Protein AF-A0A377TV11-F1 (afdb_monomer)

pLDDT: mean 88.66, std 15.3, range [42.31, 98.31]

Organism: Klebsiella pneumoniae (NCBI:txid573)

Structure (mmCIF, N/CA/C/O backbone):
data_AF-A0A377TV11-F1
#
_entry.id   AF-A0A377TV11-F1
#
loop_
_atom_site.group_PDB
_atom_site.id
_atom_site.type_symbol
_atom_site.label_atom_id
_atom_site.label_alt_id
_atom_site.label_comp_id
_atom_site.label_asym_id
_atom_site.label_entity_id
_atom_site.label_seq_id
_atom_site.pdbx_PDB_ins_code
_atom_site.Cartn_x
_atom_site.Cartn_y
_atom_site.Cartn_z
_atom_site.occupancy
_atom_site.B_iso_or_equiv
_atom_site.auth_seq_id
_atom_site.auth_comp_id
_atom_site.auth_asym_id
_atom_site.auth_atom_id
_atom_site.pdbx_PDB_model_num
ATOM 1 N N . MET A 1 1 ? 28.246 6.457 -3.200 1.00 79.19 1 MET A N 1
ATOM 2 C CA . MET A 1 1 ? 27.311 6.564 -4.338 1.00 79.19 1 MET A CA 1
ATOM 3 C C . MET A 1 1 ? 26.018 5.940 -3.868 1.00 79.19 1 MET A C 1
ATOM 5 O O . MET A 1 1 ? 26.077 4.820 -3.387 1.00 79.19 1 MET A O 1
ATOM 9 N N . GLU A 1 2 ? 24.921 6.684 -3.887 1.00 92.75 2 GLU A N 1
ATOM 10 C CA . GLU A 1 2 ? 23.616 6.179 -3.447 1.00 92.75 2 GLU A CA 1
ATOM 11 C C . GLU A 1 2 ? 23.003 5.268 -4.522 1.00 92.75 2 GLU A C 1
ATOM 13 O O . GLU A 1 2 ? 23.126 5.561 -5.717 1.00 92.75 2 GLU A O 1
ATOM 18 N N . ALA A 1 3 ? 22.341 4.181 -4.118 1.00 96.88 3 ALA A N 1
ATOM 19 C CA . ALA A 1 3 ? 21.604 3.329 -5.042 1.00 96.88 3 ALA A CA 1
ATOM 20 C C . ALA A 1 3 ? 20.360 4.051 -5.586 1.00 96.88 3 ALA A C 1
ATOM 22 O O . ALA A 1 3 ? 19.692 4.810 -4.888 1.00 96.88 3 ALA A O 1
ATOM 23 N N . PHE A 1 4 ? 19.982 3.778 -6.836 1.00 96.00 4 PHE A N 1
ATOM 24 C CA . PHE A 1 4 ? 18.805 4.410 -7.447 1.00 96.00 4 PHE A CA 1
ATOM 25 C C . PHE A 1 4 ? 17.520 4.234 -6.613 1.00 96.00 4 PHE A C 1
ATOM 27 O O . PHE A 1 4 ? 16.730 5.168 -6.496 1.00 96.00 4 PHE A O 1
ATOM 34 N N . SER A 1 5 ? 17.339 3.064 -5.997 1.00 96.06 5 SER A N 1
ATOM 35 C CA . SER A 1 5 ? 16.208 2.775 -5.109 1.00 96.06 5 SER A CA 1
ATOM 36 C C . SER A 1 5 ? 16.206 3.634 -3.844 1.00 96.06 5 SER A C 1
ATOM 38 O O . SER A 1 5 ? 15.148 4.091 -3.427 1.00 96.06 5 SER A O 1
ATOM 40 N N . GLU A 1 6 ? 17.374 3.881 -3.251 1.00 96.44 6 GLU A N 1
ATOM 41 C CA . GLU A 1 6 ? 17.514 4.720 -2.053 1.00 96.44 6 GLU A CA 1
ATOM 42 C C . GLU A 1 6 ? 17.147 6.172 -2.372 1.00 96.44 6 GLU A C 1
ATOM 44 O O . GLU A 1 6 ? 16.367 6.791 -1.645 1.00 96.44 6 GLU A O 1
ATOM 49 N N . ARG A 1 7 ? 17.597 6.669 -3.534 1.00 97.06 7 ARG A N 1
ATOM 50 C CA . ARG A 1 7 ? 17.219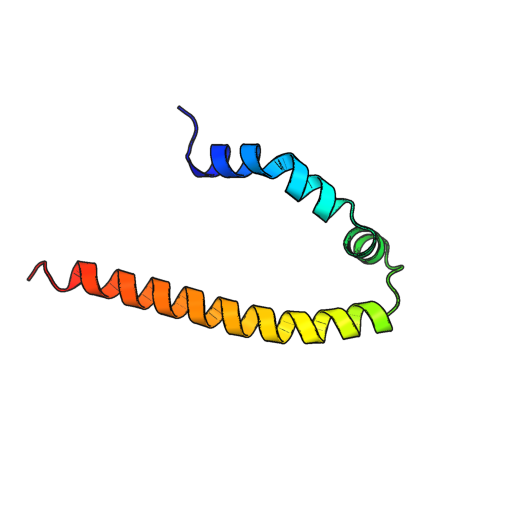 7.997 -4.025 1.00 97.06 7 ARG A CA 1
ATOM 51 C C . ARG A 1 7 ? 15.709 8.121 -4.209 1.00 97.06 7 ARG A C 1
ATOM 53 O O . ARG A 1 7 ? 15.127 9.098 -3.746 1.00 97.06 7 ARG A O 1
ATOM 60 N N . LEU A 1 8 ? 15.089 7.133 -4.856 1.00 96.56 8 LEU A N 1
ATOM 61 C CA . LEU A 1 8 ? 13.649 7.117 -5.116 1.00 96.56 8 LEU A CA 1
ATOM 62 C C . LEU A 1 8 ? 12.844 7.134 -3.806 1.00 96.56 8 LEU A C 1
ATOM 64 O O . LEU A 1 8 ?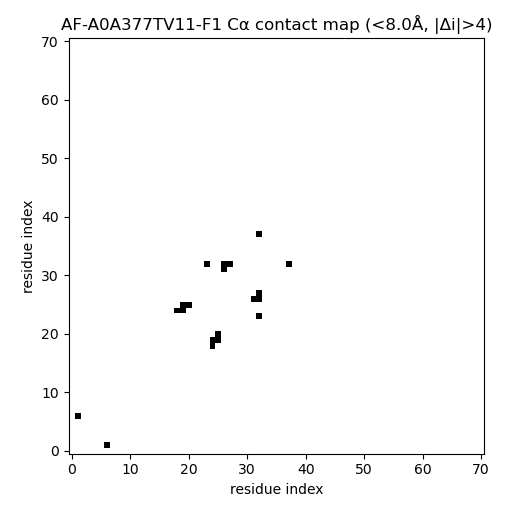 11.899 7.906 -3.667 1.00 96.56 8 LEU A O 1
ATOM 68 N N . LEU A 1 9 ? 13.251 6.336 -2.814 1.00 95.31 9 LEU A N 1
ATOM 69 C CA . LEU A 1 9 ? 12.619 6.337 -1.492 1.00 95.31 9 LEU A CA 1
ATOM 70 C C . LEU A 1 9 ? 12.758 7.694 -0.797 1.00 95.31 9 LEU A C 1
ATOM 72 O O . LEU A 1 9 ? 11.768 8.230 -0.302 1.00 95.31 9 LEU A O 1
ATOM 76 N N . ARG A 1 10 ? 13.959 8.287 -0.802 1.00 96.69 10 ARG A N 1
ATOM 77 C CA . ARG A 1 10 ? 14.182 9.604 -0.192 1.00 96.69 10 ARG A CA 1
ATOM 78 C C . ARG A 1 10 ? 13.317 10.686 -0.841 1.00 96.69 10 ARG A C 1
ATOM 80 O O . ARG A 1 10 ? 12.729 11.494 -0.127 1.00 96.69 10 ARG A O 1
ATOM 87 N N . GLU A 1 11 ? 13.242 10.716 -2.170 1.00 97.81 11 GLU A N 1
ATOM 88 C CA . GLU A 1 11 ? 12.479 11.723 -2.923 1.00 97.81 11 GLU A CA 1
ATOM 89 C C . GLU A 1 11 ? 10.973 11.663 -2.632 1.00 97.81 11 GLU A C 1
ATOM 91 O O . GLU A 1 11 ? 10.302 12.695 -2.623 1.00 97.81 11 GLU A O 1
ATOM 96 N N . HIS A 1 12 ? 10.443 10.477 -2.326 1.00 97.38 12 HIS A N 1
ATOM 97 C CA . HIS A 1 12 ? 9.020 10.277 -2.049 1.00 97.38 12 HIS A CA 1
ATOM 98 C C . HIS A 1 12 ? 8.679 10.158 -0.558 1.00 97.38 12 HIS A C 1
ATOM 100 O O . HIS A 1 12 ? 7.514 9.943 -0.212 1.00 97.38 12 HIS A O 1
ATOM 106 N N . GLN A 1 13 ? 9.653 10.370 0.332 1.00 97.69 13 GLN A N 1
ATOM 107 C CA . GLN A 1 13 ? 9.469 10.247 1.778 1.00 97.69 13 GLN A CA 1
ATOM 108 C C . GLN A 1 13 ? 8.301 11.092 2.327 1.00 97.69 13 GLN A C 1
ATOM 110 O O . GLN A 1 13 ? 7.534 10.557 3.127 1.00 97.69 13 GLN A O 1
ATOM 115 N N . PRO A 1 14 ? 8.080 12.359 1.912 1.00 97.62 14 PRO A N 1
ATOM 116 C CA . PRO A 1 14 ? 6.953 13.141 2.428 1.00 97.62 14 PRO A CA 1
ATOM 117 C C . PRO A 1 14 ? 5.587 12.550 2.053 1.00 97.62 14 PRO A C 1
ATOM 119 O O . PRO A 1 14 ? 4.690 12.492 2.891 1.00 97.62 14 PRO A O 1
ATOM 122 N N . ALA A 1 15 ? 5.438 12.068 0.815 1.00 97.75 15 ALA A N 1
ATOM 123 C CA . ALA A 1 15 ? 4.199 11.448 0.348 1.00 97.75 15 ALA A CA 1
ATOM 124 C C . ALA A 1 15 ? 3.937 10.118 1.067 1.00 97.75 15 ALA A C 1
ATOM 126 O O . ALA A 1 15 ? 2.812 9.847 1.483 1.00 97.75 15 ALA A O 1
ATOM 127 N N . TRP A 1 16 ? 4.991 9.324 1.273 1.00 96.62 16 TRP A N 1
ATOM 128 C CA . TRP A 1 16 ? 4.924 8.098 2.061 1.00 96.62 16 TRP A CA 1
ATOM 129 C C . TRP A 1 16 ? 4.470 8.369 3.499 1.00 96.62 16 TRP A C 1
ATOM 131 O O . TRP A 1 16 ? 3.545 7.726 3.984 1.00 96.62 16 TRP A O 1
ATOM 141 N N . GLN A 1 17 ? 5.069 9.356 4.171 1.00 97.88 17 GLN A N 1
ATOM 142 C CA . GLN A 1 17 ? 4.691 9.717 5.541 1.00 97.88 17 GLN A CA 1
ATOM 143 C C . GLN A 1 17 ? 3.239 10.199 5.627 1.00 97.88 17 GLN A C 1
ATOM 145 O O . GLN A 1 17 ? 2.508 9.762 6.512 1.00 97.88 17 GLN A O 1
ATOM 150 N N . ALA A 1 18 ? 2.795 11.032 4.681 1.00 98.12 18 ALA A N 1
ATOM 151 C CA . ALA A 1 18 ? 1.406 11.481 4.622 1.00 98.12 18 ALA A CA 1
ATOM 152 C C . ALA A 1 18 ? 0.422 10.310 4.449 1.00 98.12 18 ALA A C 1
ATOM 154 O O . ALA A 1 18 ? -0.627 10.289 5.089 1.00 98.12 18 ALA A O 1
ATOM 155 N N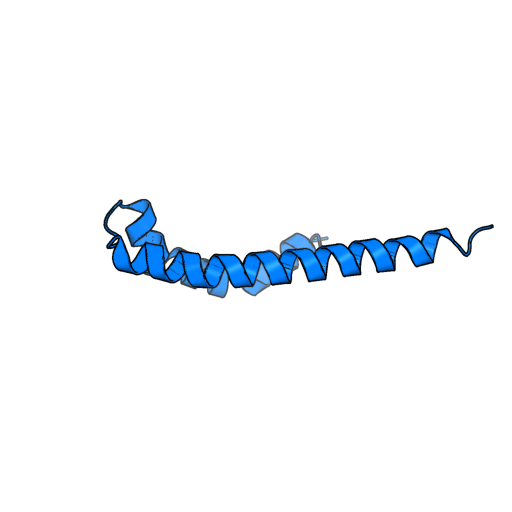 . MET A 1 19 ? 0.770 9.317 3.624 1.00 97.75 19 MET A N 1
ATOM 156 C CA . MET A 1 19 ? -0.033 8.105 3.456 1.00 97.75 19 MET A CA 1
ATOM 157 C C . MET A 1 19 ? -0.071 7.265 4.742 1.00 97.75 19 MET A C 1
ATOM 159 O O . MET A 1 19 ? -1.149 6.858 5.165 1.00 97.75 19 MET A O 1
ATOM 163 N N . GLN A 1 20 ? 1.078 7.044 5.390 1.00 97.56 20 GLN A N 1
ATOM 164 C CA . GLN A 1 20 ? 1.177 6.258 6.628 1.00 97.56 20 GLN A CA 1
ATOM 165 C C . GLN A 1 20 ? 0.405 6.885 7.797 1.00 97.56 20 GLN A C 1
ATOM 167 O O . GLN A 1 20 ? -0.112 6.170 8.647 1.00 97.56 20 GLN A O 1
ATOM 172 N N . GLN A 1 21 ? 0.316 8.215 7.835 1.00 97.94 21 GLN A N 1
ATOM 173 C CA . GLN A 1 21 ? -0.406 8.964 8.868 1.00 97.94 21 GLN A CA 1
ATOM 174 C C . GLN A 1 21 ? -1.881 9.213 8.518 1.00 97.94 21 GLN A C 1
ATOM 176 O O . GLN A 1 21 ? -2.596 9.864 9.280 1.00 97.94 21 GLN A O 1
ATOM 181 N N . HIS A 1 22 ? -2.353 8.737 7.364 1.00 98.31 22 HIS A N 1
ATOM 182 C CA . HIS A 1 22 ? -3.734 8.943 6.951 1.00 98.31 22 HIS A CA 1
ATOM 183 C C . HIS A 1 22 ? -4.698 8.178 7.881 1.00 98.31 22 HIS A C 1
ATOM 185 O O . HIS A 1 22 ? -4.428 7.012 8.182 1.00 98.31 22 HIS A O 1
ATOM 191 N N . PRO A 1 23 ? -5.863 8.752 8.259 1.00 97.56 23 PRO A N 1
ATOM 192 C CA . PRO A 1 23 ? -6.807 8.125 9.192 1.00 97.56 23 PRO A CA 1
ATOM 193 C C . PRO A 1 23 ? -7.196 6.693 8.829 1.00 97.56 23 PRO A C 1
ATOM 195 O O . PRO A 1 23 ? -7.271 5.834 9.693 1.00 97.56 23 PRO A O 1
ATOM 198 N N . PHE A 1 24 ? -7.361 6.403 7.535 1.00 97.62 24 PHE A N 1
ATOM 199 C CA . PHE A 1 24 ? -7.621 5.039 7.063 1.00 97.62 24 PHE A CA 1
ATOM 200 C C . PHE A 1 24 ? -6.554 4.029 7.526 1.00 97.62 24 PHE A C 1
ATOM 202 O O . PHE A 1 24 ? -6.909 2.938 7.950 1.00 97.62 24 PHE A O 1
ATOM 209 N N . VAL A 1 25 ? -5.266 4.385 7.463 1.00 97.81 25 VAL A N 1
ATOM 210 C CA . VAL A 1 25 ? -4.155 3.500 7.852 1.00 97.81 25 VAL A CA 1
ATOM 211 C C . VAL A 1 25 ? -4.063 3.398 9.371 1.00 97.81 25 VAL A C 1
ATOM 213 O O . VAL A 1 25 ? -4.018 2.295 9.913 1.00 97.81 25 VAL A O 1
ATOM 216 N N . THR A 1 26 ? -4.099 4.533 10.070 1.00 98.31 26 THR A N 1
ATOM 217 C CA . THR A 1 26 ? -3.963 4.556 11.533 1.00 98.31 26 THR A CA 1
ATOM 218 C C . THR A 1 26 ? -5.165 3.931 12.242 1.00 98.31 26 THR A C 1
ATOM 220 O O . THR A 1 26 ? -5.004 3.300 13.282 1.00 98.31 26 THR A O 1
ATOM 223 N N . ASP A 1 27 ? -6.376 4.058 11.692 1.00 98.31 27 ASP A N 1
ATOM 224 C CA . ASP A 1 27 ? -7.569 3.420 12.257 1.00 98.31 27 ASP A CA 1
ATOM 225 C C . ASP A 1 27 ? -7.605 1.909 11.982 1.00 98.31 27 ASP A C 1
ATOM 227 O O . ASP A 1 27 ? -8.218 1.185 12.762 1.00 98.31 27 ASP A O 1
ATOM 231 N N . ILE A 1 28 ? -6.936 1.409 10.932 1.00 97.25 28 ILE A N 1
ATOM 232 C CA . ILE A 1 28 ? -6.697 -0.037 10.766 1.00 97.25 28 ILE A CA 1
ATOM 233 C C . ILE A 1 28 ? -5.726 -0.527 11.838 1.00 97.25 28 ILE A C 1
ATOM 235 O O . ILE A 1 28 ? -6.026 -1.496 12.526 1.00 97.25 28 ILE A O 1
ATOM 239 N N . GLU A 1 29 ? -4.583 0.148 11.998 1.00 97.56 29 GLU A N 1
ATOM 240 C CA . GLU A 1 29 ? -3.564 -0.219 12.993 1.00 97.56 29 GLU A CA 1
ATOM 241 C C . GLU A 1 29 ? -4.147 -0.281 14.411 1.00 97.56 29 GLU A C 1
ATOM 243 O O . GLU A 1 29 ? -3.790 -1.148 15.206 1.00 97.56 29 GLU A O 1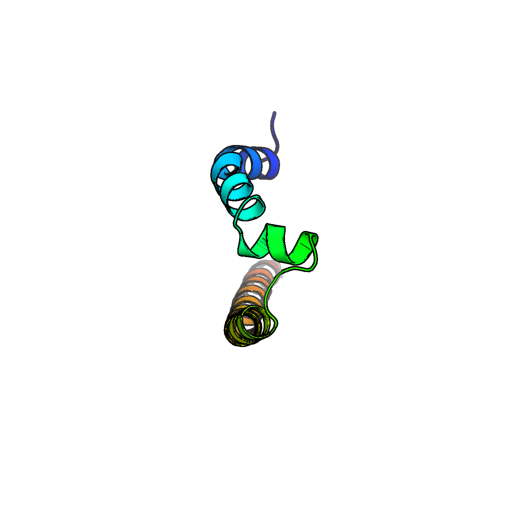
ATOM 248 N N . GLN A 1 30 ? -5.063 0.634 14.719 1.00 97.88 30 GLN A N 1
ATOM 249 C CA . GLN A 1 30 ? -5.646 0.788 16.048 1.00 97.88 30 GLN A CA 1
ATOM 250 C C . GLN A 1 30 ? -6.983 0.045 16.215 1.00 97.88 30 GLN A C 1
ATOM 252 O O . GLN A 1 30 ? -7.638 0.228 17.239 1.00 97.88 30 GLN A O 1
ATOM 257 N N . ASP A 1 31 ? -7.385 -0.765 15.229 1.00 97.25 31 ASP A N 1
ATOM 258 C CA . ASP A 1 31 ? -8.632 -1.546 15.207 1.00 97.25 31 ASP A CA 1
ATOM 259 C C . ASP A 1 31 ? -9.902 -0.706 15.452 1.00 97.25 31 ASP A C 1
ATOM 261 O O . ASP A 1 31 ? -10.824 -1.078 16.177 1.00 97.25 31 ASP A O 1
ATOM 265 N N . ARG A 1 32 ? -9.946 0.492 14.862 1.00 98.06 32 ARG A N 1
ATOM 266 C CA . ARG A 1 32 ? -11.085 1.421 14.953 1.00 98.06 32 ARG A CA 1
ATOM 267 C C . ARG A 1 32 ? -11.753 1.714 13.620 1.00 98.06 32 ARG A C 1
ATOM 269 O O . ARG A 1 32 ? -12.755 2.432 13.592 1.00 98.06 32 ARG A O 1
ATOM 276 N N . LEU A 1 33 ? -11.220 1.191 12.517 1.00 98.00 33 LEU A N 1
ATOM 277 C CA . LEU A 1 33 ? -11.789 1.441 11.201 1.00 98.00 33 LEU A CA 1
ATOM 278 C C . LEU A 1 33 ? -13.187 0.801 11.101 1.00 98.00 33 LEU A C 1
ATOM 280 O O . LEU A 1 33 ? -13.321 -0.412 11.269 1.00 98.00 33 LEU A O 1
ATOM 284 N N . PRO A 1 34 ? -14.242 1.563 10.756 1.00 98.00 34 PRO A N 1
ATOM 285 C CA . PRO A 1 34 ? -15.560 0.980 10.556 1.00 98.00 34 PRO A CA 1
ATOM 286 C C . PRO A 1 34 ? -15.545 -0.063 9.434 1.00 98.00 34 PRO A C 1
ATOM 288 O O . PRO A 1 34 ? -15.080 0.209 8.324 1.00 98.00 34 PRO A O 1
ATOM 291 N N . THR A 1 35 ? -16.148 -1.229 9.672 1.00 97.31 35 THR A N 1
ATOM 292 C CA . THR A 1 35 ? -16.184 -2.342 8.706 1.00 97.31 35 THR A CA 1
ATOM 293 C C . THR A 1 35 ? -16.711 -1.924 7.330 1.00 97.31 35 THR A C 1
ATOM 295 O O . THR A 1 35 ? -16.202 -2.368 6.306 1.00 97.31 35 THR A O 1
ATOM 298 N N . VAL A 1 36 ? -17.697 -1.021 7.274 1.00 97.38 36 VAL A N 1
ATOM 299 C CA . VAL A 1 36 ? -18.246 -0.509 6.005 1.00 97.38 36 VAL A CA 1
ATOM 300 C C . VAL A 1 36 ? -17.206 0.247 5.170 1.00 97.38 36 VAL A C 1
ATOM 302 O O . VAL A 1 36 ? -17.218 0.158 3.942 1.00 97.38 36 VAL A O 1
ATOM 305 N N . VAL A 1 37 ? -16.280 0.958 5.819 1.00 97.06 37 VAL A N 1
ATOM 306 C CA . VAL A 1 37 ? -15.196 1.685 5.148 1.0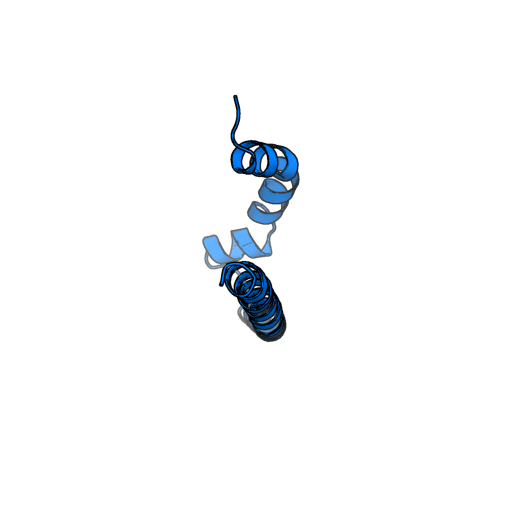0 97.06 37 VAL A CA 1
ATOM 307 C C . VAL A 1 37 ? -14.181 0.694 4.588 1.00 97.06 37 VAL A C 1
ATOM 309 O O . VAL A 1 37 ? -13.796 0.814 3.425 1.00 97.06 37 VAL A O 1
ATOM 312 N N . PHE A 1 38 ? -13.819 -0.330 5.365 1.00 96.75 38 PHE A N 1
ATOM 313 C CA . PHE A 1 38 ? -12.915 -1.386 4.908 1.00 96.75 38 PHE A CA 1
ATOM 314 C C . PHE A 1 38 ? -13.503 -2.189 3.739 1.00 96.75 38 PHE A C 1
ATOM 316 O O . PHE A 1 38 ? -12.848 -2.375 2.717 1.00 96.75 38 PHE A O 1
ATOM 323 N N . ASN A 1 39 ? -14.778 -2.575 3.819 1.00 96.19 39 ASN A N 1
ATOM 324 C CA . ASN A 1 39 ? -15.463 -3.283 2.735 1.00 96.19 39 ASN A CA 1
ATOM 325 C C . ASN A 1 39 ? -15.494 -2.462 1.442 1.00 96.19 39 ASN A C 1
ATOM 327 O O . ASN A 1 39 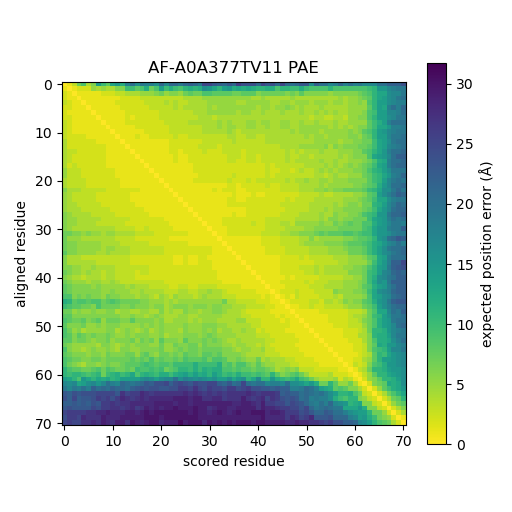? -15.313 -3.004 0.353 1.00 96.19 39 ASN A O 1
ATOM 331 N N . ARG A 1 40 ? -15.688 -1.143 1.548 1.00 95.31 40 ARG A N 1
ATOM 332 C CA . ARG A 1 40 ? -15.635 -0.250 0.389 1.00 95.31 40 ARG A CA 1
ATOM 333 C C . ARG A 1 40 ? -14.227 -0.175 -0.202 1.00 95.31 40 ARG A C 1
ATOM 335 O O . ARG A 1 40 ? -14.096 -0.172 -1.422 1.00 95.31 40 ARG A O 1
ATOM 342 N N . TYR A 1 41 ? -13.194 -0.145 0.637 1.00 95.62 41 TYR A N 1
ATOM 343 C CA . TYR A 1 41 ? -11.806 -0.226 0.186 1.00 95.62 41 TYR A CA 1
ATOM 344 C C . TYR A 1 41 ? -11.531 -1.525 -0.589 1.00 95.62 41 TYR A C 1
ATOM 346 O O . TYR A 1 41 ? -10.976 -1.456 -1.683 1.00 95.62 41 TYR A O 1
ATOM 354 N N . LEU A 1 42 ? -12.009 -2.680 -0.113 1.00 94.25 42 LEU A N 1
ATOM 355 C CA . LEU A 1 42 ? -11.800 -3.970 -0.789 1.00 94.25 42 LEU A CA 1
ATOM 356 C C . LEU A 1 42 ? -12.369 -4.022 -2.218 1.00 94.25 42 LEU A C 1
ATOM 358 O O . LEU A 1 42 ? -11.789 -4.673 -3.087 1.00 94.25 42 LEU A O 1
ATO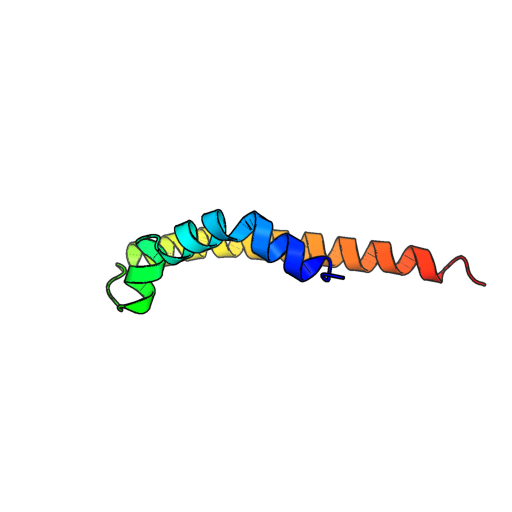M 362 N N . VAL A 1 43 ? -13.468 -3.313 -2.495 1.00 93.00 43 VAL A N 1
ATOM 363 C CA . VAL A 1 43 ? -14.007 -3.196 -3.863 1.00 93.00 43 VAL A CA 1
ATOM 364 C C . VAL A 1 43 ? -13.015 -2.484 -4.787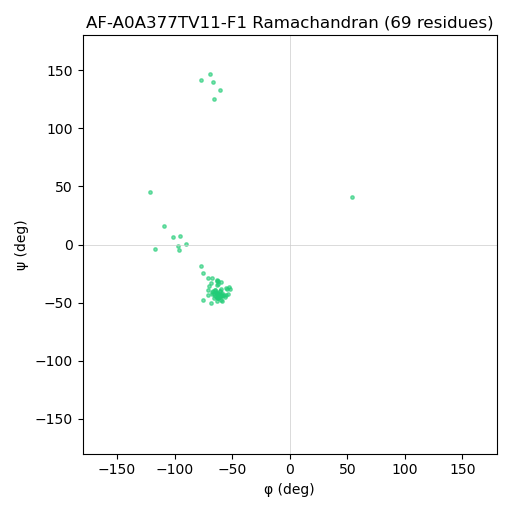 1.00 93.00 43 VAL A C 1
ATOM 366 O O . VAL A 1 43 ? -12.822 -2.901 -5.929 1.00 93.00 43 VAL A O 1
ATOM 369 N N . PHE A 1 44 ? -12.365 -1.424 -4.304 1.00 91.12 44 PHE A N 1
ATOM 370 C CA . PHE A 1 44 ? -11.331 -0.727 -5.069 1.00 91.12 44 PHE A CA 1
ATOM 371 C C . PHE A 1 44 ? -10.057 -1.565 -5.193 1.00 91.12 44 PHE A C 1
ATOM 373 O O . PHE A 1 44 ? -9.468 -1.613 -6.274 1.00 91.12 44 PHE A O 1
ATOM 380 N N . GLU A 1 45 ? -9.680 -2.273 -4.129 1.00 90.94 45 GLU A N 1
ATOM 381 C CA . GLU A 1 45 ? -8.495 -3.129 -4.107 1.00 90.94 45 GLU A CA 1
ATOM 382 C C . GLU A 1 45 ? -8.575 -4.241 -5.163 1.00 90.94 45 GLU A C 1
ATOM 384 O O . GLU A 1 45 ? -7.607 -4.488 -5.878 1.00 90.94 45 GLU A O 1
ATOM 389 N N . GLY A 1 46 ? -9.750 -4.850 -5.363 1.00 87.25 46 GLY A N 1
ATOM 390 C CA . GLY A 1 46 ? -9.946 -5.851 -6.418 1.00 87.25 46 GLY A CA 1
ATOM 391 C C . GLY A 1 46 ? -9.603 -5.333 -7.824 1.00 87.25 46 GLY A C 1
ATOM 392 O O . GLY A 1 46 ? -8.911 -6.007 -8.591 1.00 87.25 46 GLY A O 1
ATOM 393 N N . ASN A 1 47 ? -10.018 -4.104 -8.150 1.00 88.69 47 ASN A N 1
ATOM 394 C CA . ASN A 1 47 ? -9.705 -3.471 -9.438 1.00 88.69 47 ASN A CA 1
ATOM 395 C C . ASN A 1 47 ? -8.221 -3.089 -9.554 1.00 88.69 47 ASN A C 1
ATOM 397 O O . ASN A 1 47 ? -7.624 -3.188 -10.634 1.00 88.69 47 ASN A O 1
ATOM 401 N N . PHE A 1 48 ? -7.616 -2.664 -8.444 1.00 90.25 48 PHE A N 1
ATOM 402 C CA . PHE A 1 48 ? -6.194 -2.353 -8.383 1.00 90.25 48 PHE A CA 1
ATOM 403 C C . PHE A 1 48 ? -5.336 -3.598 -8.650 1.00 90.25 48 PHE A C 1
ATOM 405 O O . PHE A 1 48 ? -4.468 -3.567 -9.525 1.00 90.25 48 PHE A O 1
ATOM 412 N N . VAL A 1 49 ? -5.633 -4.722 -7.989 1.00 92.38 49 VAL A N 1
ATOM 413 C CA . VAL A 1 49 ? -4.915 -5.996 -8.167 1.00 92.38 49 VAL A CA 1
ATOM 414 C C . VAL A 1 49 ? -4.994 -6.486 -9.613 1.00 92.38 49 VAL A C 1
ATOM 416 O O . VAL A 1 49 ? -3.974 -6.876 -10.186 1.00 92.38 49 VAL A O 1
ATOM 419 N N . ALA A 1 50 ? -6.170 -6.412 -10.242 1.00 91.25 50 ALA A N 1
ATOM 420 C CA . ALA A 1 50 ? -6.327 -6.786 -11.649 1.00 91.25 50 ALA A CA 1
ATOM 421 C C . ALA A 1 50 ? -5.412 -5.959 -12.572 1.00 91.25 50 ALA A C 1
ATOM 423 O O . ALA A 1 50 ? -4.757 -6.499 -13.468 1.00 91.25 50 ALA A O 1
ATOM 424 N N . THR A 1 51 ? -5.306 -4.654 -12.312 1.00 91.50 51 THR A N 1
ATOM 425 C CA . THR A 1 51 ? -4.425 -3.751 -13.065 1.00 91.50 51 THR A CA 1
ATOM 426 C C . THR A 1 51 ? -2.948 -4.067 -12.815 1.00 91.50 51 THR A C 1
ATOM 428 O O . THR A 1 51 ? -2.158 -4.127 -13.760 1.00 91.50 51 THR A O 1
ATOM 431 N N . ALA A 1 52 ? -2.564 -4.327 -11.563 1.00 90.56 52 ALA A N 1
ATOM 432 C CA . ALA A 1 52 ? -1.195 -4.689 -11.204 1.00 90.56 52 ALA A CA 1
ATOM 433 C C . ALA A 1 52 ? -0.739 -5.968 -11.927 1.00 90.56 52 ALA A C 1
ATOM 435 O O . ALA A 1 52 ? 0.352 -5.992 -12.502 1.00 90.56 52 ALA A O 1
ATOM 436 N N . ILE A 1 53 ? -1.594 -6.997 -11.987 1.00 91.50 53 ILE A N 1
ATOM 437 C CA . ILE A 1 53 ? -1.327 -8.239 -12.733 1.00 91.50 53 ILE A CA 1
ATOM 438 C C . ILE A 1 53 ? -1.026 -7.939 -14.208 1.00 91.50 53 ILE A C 1
ATOM 440 O O . ILE A 1 53 ? -0.054 -8.464 -14.754 1.00 91.50 53 ILE A O 1
ATOM 444 N N . ALA A 1 54 ? -1.809 -7.066 -14.848 1.00 91.38 54 ALA A N 1
ATOM 445 C CA . ALA A 1 54 ? -1.600 -6.699 -16.248 1.00 91.38 54 ALA A CA 1
ATOM 446 C C . ALA A 1 54 ? -0.248 -5.994 -16.475 1.00 91.38 54 ALA A C 1
ATOM 448 O O . ALA A 1 54 ? 0.473 -6.319 -17.422 1.00 91.38 54 ALA A O 1
ATOM 449 N N . ILE A 1 55 ? 0.135 -5.077 -15.580 1.00 90.00 55 ILE A N 1
ATOM 450 C CA . ILE A 1 55 ? 1.432 -4.383 -15.631 1.00 90.00 55 ILE A CA 1
ATOM 451 C C . ILE A 1 55 ? 2.590 -5.385 -15.490 1.00 90.00 55 ILE A C 1
ATOM 453 O O . ILE A 1 55 ? 3.536 -5.351 -16.283 1.00 90.00 55 ILE A O 1
ATOM 457 N N . PHE A 1 56 ? 2.512 -6.316 -14.534 1.00 88.69 56 PHE A N 1
ATOM 458 C CA . PHE A 1 56 ? 3.540 -7.347 -14.344 1.00 88.69 56 PHE A CA 1
ATOM 459 C C . PHE A 1 56 ? 3.637 -8.316 -15.528 1.00 88.69 56 PHE A C 1
ATOM 461 O O . PHE A 1 56 ? 4.748 -8.684 -15.934 1.00 88.69 56 PHE A O 1
ATOM 468 N N . ALA A 1 57 ? 2.501 -8.703 -16.113 1.00 90.56 57 ALA A N 1
ATOM 469 C CA . ALA A 1 57 ? 2.464 -9.535 -17.311 1.00 90.56 57 ALA A CA 1
ATOM 470 C C . ALA A 1 57 ? 3.160 -8.837 -18.492 1.00 90.56 57 ALA A C 1
ATOM 472 O O . ALA A 1 57 ? 4.007 -9.441 -19.156 1.00 90.56 57 ALA A O 1
ATOM 473 N N . LEU A 1 58 ? 2.885 -7.545 -18.704 1.00 90.50 58 LEU A N 1
ATOM 474 C CA . LEU A 1 58 ? 3.537 -6.744 -19.741 1.00 90.50 58 LEU A CA 1
ATOM 475 C C . LEU A 1 58 ? 5.049 -6.612 -19.508 1.00 90.50 58 LEU A C 1
ATOM 477 O O . LEU A 1 58 ? 5.838 -6.797 -20.438 1.00 90.50 58 LEU A O 1
ATOM 481 N N . GLY A 1 59 ? 5.470 -6.336 -18.271 1.00 87.19 59 GLY A N 1
ATOM 482 C CA . GLY A 1 59 ? 6.889 -6.278 -17.907 1.00 87.19 59 GLY A CA 1
ATOM 483 C C . GLY A 1 59 ? 7.616 -7.597 -18.193 1.00 87.19 59 GLY A C 1
ATOM 484 O O . GLY A 1 59 ? 8.695 -7.603 -18.791 1.00 87.19 59 GLY A O 1
ATOM 485 N N . SER A 1 60 ? 6.984 -8.722 -17.848 1.00 83.56 60 SER A N 1
ATOM 486 C CA . SER A 1 60 ? 7.497 -10.072 -18.119 1.00 83.56 60 SER A CA 1
ATOM 487 C C . SER A 1 60 ? 7.604 -10.369 -19.618 1.00 83.56 60 SER A C 1
ATOM 489 O O . SER A 1 60 ? 8.610 -10.919 -20.070 1.00 83.56 60 SER A O 1
ATOM 491 N N . ALA A 1 61 ? 6.608 -9.965 -20.410 1.00 84.12 61 ALA A N 1
ATOM 492 C CA . ALA A 1 61 ? 6.619 -10.134 -21.861 1.00 84.12 61 ALA A CA 1
ATOM 493 C C . ALA A 1 61 ? 7.731 -9.307 -22.528 1.00 84.12 61 ALA A C 1
ATOM 495 O O . ALA A 1 61 ? 8.477 -9.826 -23.359 1.00 84.12 61 ALA A O 1
ATOM 496 N N . LYS A 1 62 ? 7.910 -8.044 -22.115 1.00 74.94 62 LYS A N 1
ATOM 497 C CA . LYS A 1 62 ? 8.955 -7.157 -22.648 1.00 74.94 62 LYS A CA 1
ATOM 498 C C . LYS A 1 62 ? 10.365 -7.674 -22.348 1.00 74.94 62 LYS A C 1
ATOM 500 O O . LYS A 1 62 ? 11.250 -7.560 -23.192 1.00 74.94 62 LYS A O 1
ATOM 505 N N . ARG A 1 63 ? 10.565 -8.314 -21.190 1.00 63.62 63 ARG A N 1
ATOM 506 C CA . ARG A 1 63 ? 11.831 -8.979 -20.834 1.00 63.62 63 ARG A CA 1
ATOM 507 C C . ARG A 1 63 ? 12.175 -10.135 -21.781 1.00 63.62 63 ARG A C 1
ATOM 509 O O . ARG A 1 6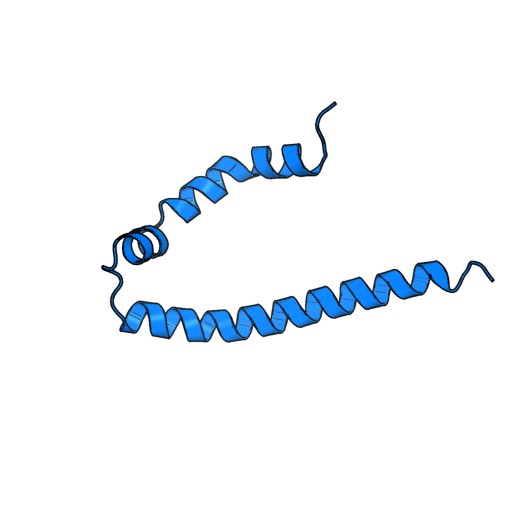3 ? 13.351 -10.374 -22.038 1.00 63.62 63 ARG A O 1
ATOM 516 N N . ARG A 1 64 ? 11.171 -10.833 -22.326 1.00 55.03 64 ARG A N 1
ATOM 517 C CA . ARG A 1 64 ? 11.364 -11.993 -23.214 1.00 55.03 64 ARG A CA 1
ATOM 518 C C . ARG A 1 64 ? 11.905 -11.617 -24.596 1.00 55.03 64 ARG A C 1
ATOM 520 O O . ARG A 1 64 ? 12.637 -12.404 -25.183 1.00 55.03 64 ARG A O 1
ATOM 527 N N . VAL A 1 65 ? 11.615 -10.407 -25.080 1.00 51.19 65 VAL A N 1
ATOM 528 C CA . VAL A 1 65 ? 12.106 -9.915 -26.382 1.00 51.19 65 VAL A CA 1
ATOM 529 C C . VAL A 1 65 ? 13.628 -9.710 -26.385 1.00 51.19 65 VAL A C 1
ATOM 531 O O . VAL A 1 65 ? 14.260 -9.917 -27.413 1.00 51.19 65 VAL A O 1
ATOM 534 N N . PHE A 1 66 ? 14.249 -9.404 -25.241 1.00 45.12 66 PHE A N 1
ATOM 535 C CA . PHE A 1 66 ? 15.693 -9.128 -25.169 1.00 45.12 66 PHE A CA 1
ATOM 536 C C . PHE A 1 66 ? 16.586 -10.384 -25.215 1.00 45.12 66 PHE A C 1
ATOM 538 O O . PHE A 1 66 ? 17.767 -10.284 -25.526 1.00 45.12 66 PHE A O 1
ATOM 545 N N . ASN A 1 67 ? 16.031 -11.570 -24.937 1.00 50.72 67 ASN A N 1
ATOM 546 C CA . ASN A 1 67 ? 16.763 -12.845 -24.996 1.00 50.72 67 ASN A CA 1
ATOM 547 C C . ASN A 1 67 ? 16.573 -13.602 -26.325 1.00 50.72 67 ASN A C 1
ATOM 549 O O . ASN A 1 67 ? 17.191 -14.645 -26.508 1.00 50.72 67 ASN A O 1
ATOM 553 N N . SER A 1 68 ? 15.725 -13.111 -27.238 1.00 47.31 68 SER A N 1
ATOM 554 C CA . SER A 1 68 ? 15.453 -13.756 -28.536 1.00 47.31 68 SER A CA 1
ATOM 555 C C . SER A 1 68 ? 16.272 -13.176 -29.699 1.00 47.31 68 SER A C 1
ATOM 557 O O . SER A 1 68 ? 16.140 -13.650 -30.822 1.00 47.31 68 SER A O 1
ATOM 559 N N . SER A 1 69 ? 17.099 -12.157 -29.450 1.00 49.19 69 SER A N 1
ATOM 560 C CA . SER A 1 69 ? 17.979 -11.512 -30.440 1.00 49.19 69 SER A CA 1
ATOM 561 C C . SER A 1 69 ? 19.468 -11.821 -30.220 1.00 49.19 69 SER A C 1
ATOM 563 O O . SER A 1 69 ? 20.326 -11.121 -30.745 1.00 49.19 69 SER A O 1
ATOM 565 N N . ALA A 1 70 ? 19.771 -12.844 -29.416 1.00 52.09 70 ALA A N 1
ATOM 566 C CA . ALA A 1 70 ? 21.120 -13.341 -29.138 1.00 52.09 70 ALA A CA 1
ATOM 567 C C . ALA A 1 70 ? 21.253 -14.830 -29.521 1.00 52.09 70 ALA A C 1
ATOM 569 O O . ALA A 1 70 ? 21.756 -15.635 -28.737 1.00 52.09 70 ALA A O 1
ATOM 570 N N . GLY A 1 71 ? 20.747 -15.189 -30.703 1.00 42.31 71 GLY A N 1
ATOM 571 C CA . GLY A 1 71 ? 20.882 -16.510 -31.320 1.00 42.31 71 GLY A CA 1
ATOM 572 C C . GLY A 1 71 ? 21.238 -16.381 -32.789 1.00 42.31 71 GLY A C 1
ATOM 573 O O . GLY A 1 71 ? 20.751 -15.408 -33.409 1.00 42.31 71 GLY A O 1
#

Secondary structure (DSSP, 8-state):
---HHHHHHHHHHHHHHHHHTSHHHHHHHTT-S-HHHHHHHHHHHHHHHHHHHHHHHHHHHHHHHTTSS--

Foldseek 3Di:
DDDPVRVVCVVCVVVVVCVCPDCCNVCVVVVNDPPVVVVVVVVVVVVVVVVVVVVVVVVVVVVVVVVVPPD

InterPro domains:
  IPR004305 Thiaminase-2/PQQC [PF03070] (10-63)
  IPR016084 Haem oxygenase-like, multi-helical [G3DSA:1.20.910.10] (1-69)
  IPR016084 Haem oxygenase-like, multi-helical [SSF48613] (3-63)

Mean predicted aligned error: 7.38 Å

Radius of gyration: 18.73 Å; Cα contacts (8 Å, |Δi|>4): 10; chains: 1; bounding box: 46×30×47 Å

Solvent-accessible surface area (backbone atoms only — not comparable to full-atom values): 4236 Å² total; per-residue (Å²): 133,82,53,70,68,58,52,53,51,62,76,43,41,67,62,52,51,53,54,61,66,29,65,75,48,47,24,52,78,66,74,65,56,56,67,71,59,54,55,55,47,51,61,53,47,56,58,50,52,58,51,52,52,52,54,51,50,52,54,55,54,60,57,53,61,73,68,72,76,77,121

Sequence (71 aa):
MEAFSERLLREHQPAWQAMQQHPFVTDIEQDRLPTVVFNRYLVFEGNFVATAIAIFALGSAKRRVFNSSAG